Protein AF-A0A975RF37-F1 (afdb_monomer_lite)

Structure (mmCIF, N/CA/C/O backbone):
data_AF-A0A975RF37-F1
#
_entry.id   AF-A0A975RF37-F1
#
loop_
_atom_site.group_PDB
_atom_site.id
_atom_site.type_symbol
_atom_site.label_atom_id
_atom_site.label_alt_id
_atom_site.label_comp_id
_atom_site.label_asym_id
_atom_site.label_entity_id
_atom_site.label_seq_id
_atom_site.pdbx_PDB_ins_code
_atom_site.Cartn_x
_atom_site.Cartn_y
_atom_site.Cartn_z
_atom_site.occupancy
_atom_site.B_iso_or_equiv
_atom_site.auth_seq_id
_atom_site.auth_comp_id
_atom_site.auth_asym_id
_atom_site.auth_atom_id
_atom_site.pdbx_PDB_model_num
ATOM 1 N N . MET A 1 1 ? 7.442 -17.021 3.269 1.00 46.22 1 MET A N 1
ATOM 2 C CA . MET A 1 1 ? 6.457 -17.473 4.281 1.00 46.22 1 MET A CA 1
ATOM 3 C C . MET A 1 1 ? 5.102 -16.985 3.788 1.00 46.22 1 MET A C 1
ATOM 5 O O . MET A 1 1 ? 5.050 -15.834 3.391 1.00 46.22 1 MET A O 1
ATOM 9 N N . LYS A 1 2 ? 4.067 -17.829 3.686 1.00 43.44 2 LYS A N 1
ATOM 10 C CA . LYS A 1 2 ? 2.746 -17.406 3.181 1.00 43.44 2 LYS A CA 1
ATOM 11 C C . LYS A 1 2 ? 1.856 -17.075 4.382 1.00 43.44 2 LYS A C 1
ATOM 13 O O . LYS A 1 2 ? 1.500 -18.002 5.103 1.00 43.44 2 LYS A O 1
ATOM 18 N N . GLN A 1 3 ? 1.555 -15.799 4.618 1.00 51.75 3 GLN A N 1
ATOM 19 C CA . GLN A 1 3 ? 0.524 -15.408 5.589 1.00 51.75 3 GLN A CA 1
ATOM 20 C C . GLN A 1 3 ? -0.865 -15.711 5.018 1.00 51.75 3 GLN A C 1
ATOM 22 O O . GLN A 1 3 ? -1.061 -15.685 3.797 1.00 51.75 3 GLN A O 1
ATOM 27 N N . ARG A 1 4 ? -1.823 -16.047 5.883 1.00 51.00 4 ARG A N 1
ATOM 28 C CA . ARG A 1 4 ? -3.209 -16.295 5.463 1.00 51.00 4 ARG A CA 1
ATOM 29 C C . ARG A 1 4 ? -3.990 -14.980 5.426 1.00 51.00 4 ARG A C 1
ATOM 31 O O . ARG A 1 4 ? -3.774 -14.096 6.244 1.00 51.00 4 ARG A O 1
ATOM 38 N N . LEU A 1 5 ? -4.930 -14.855 4.489 1.00 48.47 5 LEU A N 1
ATOM 39 C CA . LEU A 1 5 ? -5.770 -13.657 4.322 1.00 48.47 5 LEU A CA 1
ATOM 40 C C . LEU A 1 5 ? -6.538 -13.261 5.601 1.00 48.47 5 LEU A C 1
ATOM 42 O O . LEU A 1 5 ? -6.774 -12.079 5.825 1.00 48.47 5 LEU A O 1
ATOM 46 N N . ASP A 1 6 ? -6.892 -14.221 6.460 1.00 46.25 6 ASP A N 1
ATOM 47 C CA . ASP A 1 6 ? -7.569 -13.980 7.743 1.00 46.25 6 ASP A CA 1
ATOM 48 C C . ASP A 1 6 ? -6.637 -13.482 8.864 1.00 46.25 6 ASP A C 1
ATOM 50 O O . ASP A 1 6 ? -7.112 -13.139 9.950 1.00 46.25 6 ASP A O 1
ATOM 54 N N . GLU A 1 7 ? -5.328 -13.4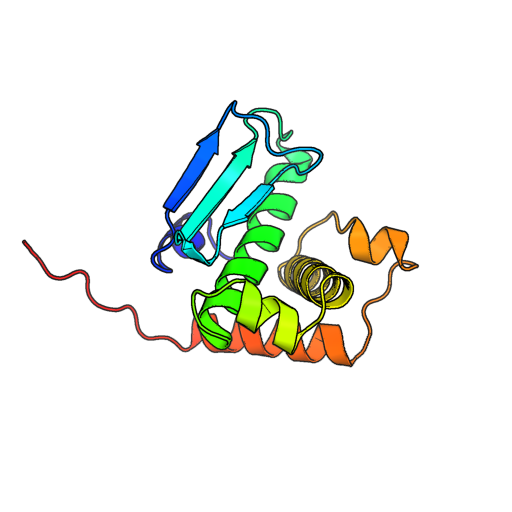30 8.613 1.00 53.34 7 GLU A N 1
ATOM 55 C CA . GLU A 1 7 ? -4.322 -12.816 9.488 1.00 53.34 7 GLU A CA 1
ATOM 56 C C . GLU A 1 7 ? -4.130 -11.328 9.142 1.00 53.34 7 GLU A C 1
ATOM 58 O O . GLU A 1 7 ? -3.873 -10.528 10.035 1.00 53.34 7 GLU A O 1
ATOM 63 N N . LEU A 1 8 ? -4.379 -10.929 7.888 1.00 55.00 8 LEU A N 1
ATOM 64 C CA . LEU A 1 8 ? -4.226 -9.545 7.409 1.00 55.00 8 LEU A CA 1
ATOM 65 C C . LEU A 1 8 ? -5.346 -8.606 7.902 1.00 55.00 8 LEU A C 1
ATOM 67 O O . LEU A 1 8 ? -5.141 -7.403 8.033 1.00 55.00 8 LEU A O 1
ATOM 71 N N . GLY A 1 9 ? -6.525 -9.155 8.220 1.00 48.94 9 GLY A N 1
ATOM 72 C CA . GLY A 1 9 ? -7.670 -8.410 8.764 1.00 48.94 9 GLY A CA 1
ATOM 73 C C . GLY A 1 9 ? -7.677 -8.240 10.290 1.00 48.94 9 GLY A C 1
ATOM 74 O O . GLY A 1 9 ? -8.623 -7.673 10.830 1.00 48.94 9 GLY A O 1
ATOM 75 N N . ARG A 1 10 ? -6.669 -8.751 11.014 1.00 52.81 10 ARG A N 1
ATOM 76 C CA . ARG A 1 10 ? -6.621 -8.705 12.492 1.00 52.81 10 ARG A CA 1
ATOM 77 C C . ARG A 1 10 ? -5.835 -7.526 13.066 1.00 52.81 10 ARG A C 1
ATOM 79 O O . ARG A 1 10 ? -5.808 -7.372 14.282 1.00 52.81 10 ARG A O 1
ATOM 86 N N . ASP A 1 11 ? -5.289 -6.668 12.211 1.00 67.25 11 ASP A N 1
ATOM 87 C CA . ASP A 1 11 ? -4.491 -5.493 12.598 1.00 67.25 11 ASP A CA 1
ATOM 88 C C . ASP A 1 11 ? -5.338 -4.236 12.900 1.00 67.25 11 ASP A C 1
ATOM 90 O O . ASP A 1 11 ? -4.850 -3.114 13.040 1.00 67.25 11 ASP A O 1
ATOM 94 N N . GLY A 1 12 ? -6.658 -4.399 13.037 1.00 76.62 12 GLY A N 1
ATOM 95 C CA . GLY A 1 12 ? -7.570 -3.294 13.343 1.00 76.62 12 GLY A CA 1
ATOM 96 C C . GLY A 1 12 ? -7.723 -2.295 12.193 1.00 76.62 12 GLY A C 1
ATOM 97 O O . GLY A 1 12 ? -8.001 -1.127 12.453 1.00 76.62 12 GLY A O 1
ATOM 98 N N . TYR A 1 13 ? -7.495 -2.741 10.956 1.00 86.44 13 TYR A N 1
ATOM 99 C CA . TYR A 1 13 ? -7.901 -2.050 9.735 1.00 86.44 13 TYR A CA 1
ATOM 100 C C . TYR A 1 13 ? -9.076 -2.797 9.103 1.00 86.44 13 TYR A C 1
ATOM 102 O O . TYR A 1 13 ? -9.074 -4.030 9.055 1.00 86.44 13 TYR A O 1
ATOM 110 N N . ASP A 1 14 ? -10.048 -2.060 8.574 1.00 88.38 14 ASP A N 1
ATOM 111 C CA . ASP A 1 14 ? -11.159 -2.636 7.820 1.00 88.38 14 ASP A CA 1
ATOM 112 C C . ASP A 1 14 ? -10.750 -2.859 6.361 1.00 88.38 14 ASP A C 1
ATOM 114 O O . ASP A 1 14 ? -10.414 -1.919 5.641 1.00 88.38 14 ASP A O 1
ATOM 118 N N . TRP A 1 15 ? -10.813 -4.108 5.899 1.00 90.25 15 TRP A N 1
ATOM 119 C CA . TRP A 1 15 ? -10.510 -4.476 4.515 1.00 90.25 15 TRP A CA 1
ATOM 120 C C . TRP A 1 15 ? -11.792 -4.578 3.695 1.00 90.25 15 TRP A C 1
ATOM 122 O O . TRP A 1 15 ? -12.641 -5.435 3.941 1.00 90.25 15 TRP A O 1
ATOM 132 N N . ILE A 1 16 ? -11.932 -3.706 2.699 1.00 91.94 16 ILE A N 1
ATOM 133 C CA . ILE A 1 16 ? -13.158 -3.561 1.915 1.00 91.94 16 ILE A CA 1
ATOM 134 C C . ILE A 1 16 ? -12.863 -3.772 0.430 1.00 91.94 16 ILE A C 1
ATOM 136 O O . ILE A 1 16 ? -12.033 -3.087 -0.170 1.00 91.94 16 ILE A O 1
ATOM 140 N N . ILE A 1 17 ? -13.625 -4.669 -0.196 1.00 91.50 17 ILE A N 1
ATOM 141 C CA . ILE A 1 17 ? -13.712 -4.758 -1.655 1.00 91.50 17 ILE A CA 1
ATOM 142 C C . ILE A 1 17 ? -14.723 -3.714 -2.142 1.00 91.50 17 ILE A C 1
ATOM 144 O O . ILE A 1 17 ? -15.868 -3.702 -1.695 1.00 91.50 17 ILE A O 1
ATOM 148 N N . THR A 1 18 ? -14.318 -2.824 -3.049 1.00 92.81 18 THR A N 1
ATOM 149 C CA . THR A 1 18 ? -15.144 -1.681 -3.470 1.00 92.81 18 THR A CA 1
ATOM 150 C C . THR A 1 18 ? -15.195 -1.490 -4.986 1.00 92.81 18 THR A C 1
ATOM 152 O O . THR A 1 18 ? -14.248 -1.789 -5.714 1.00 92.81 18 THR A O 1
ATOM 155 N N . SER A 1 19 ? -16.321 -0.981 -5.487 1.00 92.06 19 SER A N 1
ATOM 156 C CA . SER A 1 19 ? -16.466 -0.474 -6.858 1.00 92.06 19 SER A CA 1
ATOM 157 C C . SER A 1 19 ? -16.142 1.019 -6.978 1.00 92.06 19 SER A C 1
ATOM 159 O O . SER A 1 19 ? -16.157 1.555 -8.084 1.00 92.06 19 SER A O 1
ATOM 161 N N . ASN A 1 20 ? -15.877 1.705 -5.861 1.00 90.25 20 ASN A N 1
ATOM 162 C CA . ASN A 1 20 ? -15.572 3.132 -5.864 1.00 90.25 20 ASN A CA 1
ATOM 163 C C . ASN A 1 20 ? -14.227 3.405 -6.547 1.00 90.25 20 ASN A C 1
ATOM 165 O O . ASN A 1 20 ? -13.289 2.608 -6.463 1.00 90.25 20 ASN A O 1
ATOM 169 N N . ALA A 1 21 ? -14.125 4.561 -7.203 1.00 84.00 21 ALA A N 1
ATOM 170 C CA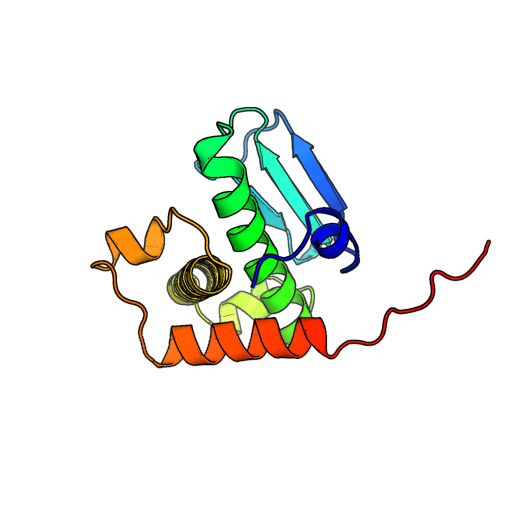 . ALA A 1 21 ? -12.887 4.987 -7.836 1.00 84.00 21 ALA A CA 1
ATOM 171 C C . ALA A 1 21 ? -11.795 5.243 -6.782 1.00 84.00 21 ALA A C 1
ATOM 173 O O . ALA A 1 21 ? -12.010 5.982 -5.824 1.00 84.00 21 ALA A O 1
ATOM 174 N N . LEU A 1 22 ? -10.610 4.664 -6.997 1.00 88.06 22 LEU A N 1
ATOM 175 C CA . LEU A 1 22 ? -9.398 4.889 -6.195 1.00 88.06 22 LEU A CA 1
ATOM 176 C C . LEU A 1 22 ? -8.310 5.606 -7.027 1.00 88.06 22 LEU A C 1
ATOM 178 O O . LEU A 1 22 ? -7.132 5.292 -6.904 1.00 88.06 22 LEU A O 1
ATOM 182 N N . GLY A 1 23 ? -8.696 6.482 -7.965 1.00 86.69 23 GLY A N 1
ATOM 183 C CA . GLY A 1 23 ? -7.762 7.119 -8.911 1.00 86.69 23 GLY A CA 1
ATOM 184 C C . GLY A 1 23 ? -7.207 6.137 -9.948 1.00 86.69 23 GLY A C 1
ATOM 185 O O . GLY A 1 23 ? -7.982 5.527 -10.687 1.00 86.69 23 GLY A O 1
ATOM 186 N N . GLU A 1 24 ? -5.894 5.929 -9.970 1.00 85.31 24 GLU A N 1
ATOM 187 C CA . GLU A 1 24 ? -5.223 4.893 -10.779 1.00 85.31 24 GLU A CA 1
ATOM 188 C C . GLU A 1 24 ? -4.913 3.622 -9.963 1.00 85.31 24 GLU A C 1
ATOM 190 O O . GLU A 1 24 ? -4.636 2.561 -10.522 1.00 85.31 24 GLU A O 1
ATOM 195 N N . ASN A 1 25 ? -5.066 3.685 -8.636 1.00 88.56 25 ASN A N 1
ATOM 196 C CA . ASN A 1 25 ? -4.596 2.637 -7.736 1.00 88.56 25 ASN A CA 1
ATOM 197 C C . ASN A 1 25 ? -5.538 1.429 -7.709 1.00 88.56 25 ASN A C 1
ATOM 199 O O . ASN A 1 25 ? -6.766 1.575 -7.720 1.00 88.56 25 ASN A O 1
ATOM 203 N N . ARG A 1 26 ? -4.966 0.224 -7.630 1.00 92.31 26 ARG A N 1
ATOM 204 C CA . ARG A 1 26 ? -5.699 -1.053 -7.520 1.00 92.31 26 ARG A CA 1
ATOM 205 C C . ARG A 1 26 ? -6.121 -1.371 -6.082 1.00 92.31 26 ARG A C 1
ATOM 207 O O . ARG A 1 26 ? -7.201 -1.932 -5.885 1.00 92.31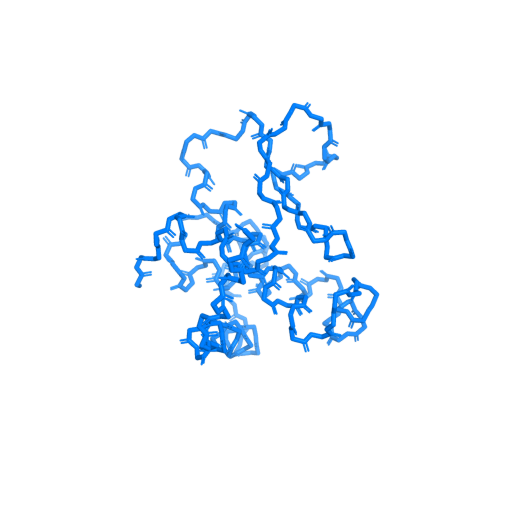 26 ARG A O 1
ATOM 214 N N . GLY A 1 27 ? -5.294 -0.981 -5.119 1.00 93.75 27 GLY A N 1
ATOM 215 C CA . GLY A 1 27 ? -5.576 -0.950 -3.689 1.00 93.75 27 GLY A CA 1
ATOM 216 C C . GLY A 1 27 ? -5.280 0.439 -3.123 1.00 93.75 27 GLY A C 1
ATOM 217 O O . GLY A 1 27 ? -4.751 1.297 -3.829 1.00 93.75 27 GLY A O 1
ATOM 218 N N . ARG A 1 28 ? -5.711 0.699 -1.890 1.00 94.19 28 ARG A N 1
ATOM 219 C CA . ARG A 1 28 ? -5.292 1.871 -1.121 1.00 94.19 28 ARG A CA 1
ATOM 220 C C . ARG A 1 28 ? -5.481 1.629 0.369 1.00 94.19 28 ARG A C 1
ATOM 222 O O . ARG A 1 28 ? -6.622 1.464 0.814 1.00 94.19 28 ARG A O 1
ATOM 229 N N . ALA A 1 29 ? -4.398 1.715 1.125 1.00 92.31 29 ALA A N 1
ATOM 230 C CA . ALA A 1 29 ? -4.409 1.887 2.566 1.00 92.31 29 ALA A CA 1
ATOM 231 C C . ALA A 1 29 ? -4.667 3.360 2.924 1.00 92.31 29 ALA A C 1
ATOM 233 O O . ALA A 1 29 ? -3.950 4.277 2.530 1.00 92.31 29 ALA A O 1
ATOM 234 N N . ASP A 1 30 ? -5.747 3.590 3.655 1.00 90.38 30 ASP A N 1
ATOM 235 C CA . ASP A 1 30 ? -6.118 4.861 4.260 1.00 90.38 30 ASP A CA 1
ATOM 236 C C . ASP A 1 30 ? -5.734 4.782 5.738 1.00 90.38 30 ASP A C 1
ATOM 238 O O . ASP A 1 30 ? -6.495 4.257 6.554 1.00 90.38 30 ASP A O 1
ATOM 242 N N . ILE A 1 31 ? -4.499 5.206 6.032 1.00 87.94 31 ILE A N 1
ATOM 243 C CA . ILE A 1 31 ? -3.865 5.069 7.352 1.00 87.94 31 ILE A CA 1
ATOM 244 C C . ILE A 1 31 ? -4.690 5.793 8.425 1.00 87.94 31 ILE A C 1
ATOM 246 O O . ILE A 1 31 ? -5.033 5.193 9.441 1.00 87.94 31 ILE A O 1
ATOM 250 N N . ASP A 1 32 ? -5.106 7.031 8.151 1.00 87.12 32 ASP A N 1
ATOM 251 C CA . ASP A 1 32 ? -5.848 7.877 9.098 1.00 87.12 32 ASP A CA 1
ATOM 252 C C . ASP A 1 32 ? -7.198 7.267 9.496 1.00 87.12 32 ASP A C 1
ATOM 254 O O . ASP A 1 32 ? -7.612 7.317 10.654 1.00 87.12 32 ASP A O 1
ATOM 258 N N . ASN A 1 33 ? -7.904 6.681 8.524 1.00 88.44 33 ASN A N 1
ATOM 259 C CA . ASN A 1 33 ? -9.227 6.100 8.748 1.00 88.44 33 ASN A CA 1
ATOM 260 C C . ASN A 1 33 ? -9.182 4.602 9.063 1.00 88.44 33 ASN A C 1
ATOM 262 O O . ASN A 1 33 ? -10.236 4.005 9.272 1.00 88.44 33 ASN A O 1
ATOM 266 N N . ARG A 1 34 ? -7.990 3.995 9.078 1.00 88.75 34 ARG A N 1
ATOM 267 C CA . ARG A 1 34 ? -7.768 2.559 9.283 1.00 88.75 34 ARG A CA 1
ATOM 268 C C . ARG A 1 34 ? -8.594 1.681 8.339 1.00 88.75 34 ARG A C 1
ATOM 270 O O . ARG A 1 34 ? -9.209 0.698 8.748 1.00 88.75 34 ARG A O 1
ATOM 277 N N . ILE A 1 35 ? -8.625 2.037 7.056 1.00 90.56 35 ILE A N 1
ATOM 278 C CA . ILE A 1 35 ? -9.363 1.292 6.028 1.00 90.56 35 ILE A CA 1
ATOM 279 C C . ILE A 1 35 ? -8.423 0.928 4.884 1.00 90.56 35 ILE A C 1
ATOM 281 O O . ILE A 1 35 ? -7.775 1.795 4.308 1.00 90.56 35 ILE A O 1
ATOM 285 N N . VAL A 1 36 ? -8.426 -0.333 4.464 1.00 92.38 36 VAL A N 1
ATOM 286 C CA . VAL A 1 36 ? -7.832 -0.757 3.194 1.00 92.38 36 VAL A CA 1
ATOM 287 C C . VAL A 1 36 ? -8.937 -1.005 2.178 1.00 92.38 36 VAL A C 1
ATOM 289 O O . VAL A 1 36 ? -9.873 -1.768 2.419 1.00 92.38 36 VAL A O 1
ATOM 292 N N . ARG A 1 37 ? -8.842 -0.366 1.012 1.00 94.62 37 ARG A N 1
ATOM 293 C CA . ARG A 1 37 ? -9.806 -0.525 -0.084 1.00 94.62 37 ARG A CA 1
ATOM 294 C C . ARG A 1 37 ? -9.138 -1.221 -1.255 1.00 94.62 37 ARG A C 1
ATOM 296 O O . ARG A 1 37 ? -8.101 -0.766 -1.715 1.00 94.62 37 ARG A O 1
ATOM 303 N N . ILE A 1 38 ? -9.755 -2.272 -1.782 1.00 93.44 38 ILE A N 1
ATOM 304 C CA . ILE A 1 38 ? -9.287 -2.976 -2.983 1.00 93.44 38 ILE A CA 1
ATOM 305 C C . ILE A 1 38 ? -10.383 -2.913 -4.038 1.00 93.44 38 ILE A C 1
ATOM 307 O O . ILE A 1 38 ? -11.557 -3.150 -3.742 1.00 93.44 38 ILE A O 1
ATOM 311 N N . ARG A 1 39 ? -10.027 -2.595 -5.286 1.00 94.06 39 ARG A N 1
ATOM 312 C CA . ARG A 1 39 ? -11.025 -2.554 -6.358 1.00 94.06 39 ARG A CA 1
ATOM 313 C C . ARG A 1 39 ? -11.570 -3.940 -6.672 1.00 94.06 39 ARG A C 1
ATOM 315 O O . ARG A 1 39 ? -10.826 -4.897 -6.855 1.00 94.06 39 ARG A O 1
ATOM 322 N N . THR A 1 40 ? -12.876 -3.997 -6.894 1.00 92.75 40 THR A N 1
ATOM 323 C CA . THR A 1 40 ? -13.585 -5.164 -7.451 1.00 92.75 40 THR A CA 1
ATOM 324 C C . THR A 1 40 ? -13.027 -5.637 -8.798 1.00 92.75 40 THR A C 1
ATOM 326 O O . THR A 1 40 ? -13.198 -6.797 -9.152 1.00 92.75 40 THR A O 1
ATOM 329 N N . THR A 1 41 ? -12.347 -4.763 -9.547 1.00 93.44 41 THR A N 1
ATOM 330 C CA . THR A 1 41 ? -11.771 -5.065 -10.867 1.00 93.44 41 THR A CA 1
ATOM 331 C C . THR A 1 41 ? -10.355 -5.641 -10.813 1.00 93.44 41 THR A C 1
ATOM 333 O O . THR A 1 41 ? -9.759 -5.870 -11.865 1.00 93.44 41 THR A O 1
ATOM 336 N N . VAL A 1 42 ? -9.768 -5.832 -9.626 1.00 90.56 42 VAL A N 1
ATOM 337 C CA . VAL A 1 42 ? -8.458 -6.486 -9.504 1.00 90.56 42 VAL A CA 1
ATOM 338 C C . VAL A 1 42 ? -8.603 -7.950 -9.912 1.00 90.56 42 VAL A C 1
ATOM 340 O O . VAL A 1 42 ? -9.311 -8.718 -9.265 1.00 90.56 42 VAL A O 1
ATOM 343 N N . GLY A 1 43 ? -7.933 -8.337 -10.999 1.00 88.69 43 GLY A N 1
ATOM 344 C CA . GLY A 1 43 ? -7.899 -9.729 -11.445 1.00 88.69 43 GLY A CA 1
ATOM 345 C C . GLY A 1 43 ? -7.255 -10.639 -10.398 1.00 88.69 43 GLY A C 1
ATOM 346 O O . GLY A 1 43 ? -6.360 -10.212 -9.666 1.00 88.69 43 GLY A O 1
ATOM 347 N N . CYS A 1 44 ? -7.684 -11.902 -10.343 1.00 86.44 44 CYS A N 1
ATOM 348 C CA . CYS A 1 44 ? -7.216 -12.867 -9.342 1.00 86.44 44 CYS A CA 1
ATOM 349 C C . CYS A 1 44 ? -5.683 -12.982 -9.283 1.00 86.44 44 CYS A C 1
ATOM 351 O O . CYS A 1 44 ? -5.132 -13.071 -8.190 1.00 86.44 44 CYS A O 1
ATOM 353 N N . ASP A 1 45 ? -5.003 -12.876 -10.429 1.00 85.75 45 ASP A N 1
ATOM 354 C CA . ASP A 1 45 ? -3.538 -12.962 -10.537 1.00 85.75 45 ASP A CA 1
ATOM 355 C C . ASP A 1 45 ? -2.792 -11.805 -9.850 1.00 85.75 45 ASP A C 1
ATOM 357 O O . ASP A 1 45 ? -1.614 -11.933 -9.526 1.00 85.75 45 ASP A O 1
ATOM 361 N N . TYR A 1 46 ? -3.466 -10.674 -9.619 1.00 89.00 46 TYR A N 1
ATOM 362 C CA . TYR A 1 46 ? -2.909 -9.501 -8.937 1.00 89.00 46 TYR A CA 1
ATOM 363 C C . TYR A 1 46 ? -3.384 -9.372 -7.492 1.00 89.00 46 TYR A C 1
ATOM 365 O O . TYR A 1 46 ? -2.814 -8.587 -6.736 1.00 89.00 46 TYR A O 1
ATOM 373 N N . MET A 1 47 ? -4.425 -10.110 -7.101 1.00 89.25 47 MET A N 1
ATOM 374 C CA . MET A 1 47 ? -5.086 -9.916 -5.813 1.00 89.25 47 MET A CA 1
ATOM 375 C C . MET A 1 47 ? -4.116 -10.101 -4.648 1.00 89.25 47 MET A C 1
ATOM 377 O O . MET A 1 47 ? -4.048 -9.241 -3.776 1.00 89.25 47 MET A O 1
ATOM 381 N N . SER A 1 48 ? -3.319 -11.174 -4.653 1.00 87.75 48 SER A N 1
ATOM 382 C CA . SER A 1 48 ? -2.347 -11.405 -3.581 1.00 87.75 48 SER A CA 1
ATOM 383 C C . SER A 1 48 ? -1.310 -10.289 -3.494 1.00 87.75 48 SER A C 1
ATOM 385 O O . SER A 1 48 ? -0.997 -9.867 -2.392 1.00 87.75 48 SER A O 1
ATOM 387 N N . SER A 1 49 ? -0.822 -9.792 -4.636 1.00 91.44 49 SER A N 1
ATOM 388 C CA . SER A 1 49 ? 0.174 -8.717 -4.700 1.00 91.44 49 SER A CA 1
ATOM 389 C C . SER A 1 49 ? -0.349 -7.404 -4.141 1.00 91.44 49 SER A C 1
ATOM 391 O O . SER A 1 49 ? 0.335 -6.763 -3.352 1.00 91.44 49 SER A O 1
ATOM 393 N N . VAL A 1 50 ? -1.571 -7.024 -4.530 1.00 92.44 50 VAL A N 1
ATOM 394 C CA . VAL A 1 50 ? -2.228 -5.814 -4.019 1.00 92.44 50 VAL A CA 1
ATOM 395 C C . VAL A 1 50 ? -2.447 -5.951 -2.518 1.00 92.44 50 VAL A C 1
ATOM 397 O O . VAL A 1 50 ? -2.085 -5.064 -1.761 1.00 92.44 50 VAL A O 1
ATOM 400 N N . VAL A 1 51 ? -2.977 -7.089 -2.071 1.00 91.62 51 VAL A N 1
ATOM 401 C CA . VAL A 1 51 ? -3.222 -7.338 -0.649 1.00 91.62 51 VAL A CA 1
ATOM 402 C C . VAL A 1 51 ? -1.935 -7.237 0.176 1.00 91.62 51 VAL A C 1
ATOM 404 O O . VAL A 1 51 ? -1.933 -6.571 1.207 1.00 91.62 51 VAL A O 1
ATOM 407 N N . THR A 1 52 ? -0.838 -7.862 -0.257 1.00 91.31 52 THR A N 1
ATOM 408 C CA . THR A 1 52 ? 0.423 -7.803 0.494 1.00 91.31 52 THR A CA 1
ATOM 409 C C . THR A 1 52 ? 1.066 -6.422 0.447 1.00 91.31 52 THR A C 1
ATOM 411 O O . THR A 1 52 ? 1.648 -6.023 1.448 1.00 91.31 52 THR A O 1
ATOM 414 N N . HIS A 1 53 ? 0.927 -5.676 -0.656 1.00 94.94 53 HIS A N 1
ATOM 415 C CA . HIS A 1 53 ? 1.384 -4.282 -0.762 1.00 94.94 53 HIS A CA 1
ATOM 416 C C . HIS A 1 53 ? 0.671 -3.380 0.245 1.00 94.94 53 HIS A C 1
ATOM 418 O O . HIS A 1 53 ? 1.309 -2.776 1.104 1.00 94.94 53 HIS A O 1
ATOM 424 N N . GLU A 1 54 ? -0.665 -3.372 0.215 1.00 94.06 54 GLU A N 1
ATOM 425 C CA . GLU A 1 54 ? -1.449 -2.537 1.130 1.00 94.06 54 GLU A CA 1
ATOM 426 C C . GLU A 1 54 ? -1.243 -2.939 2.592 1.00 94.06 54 GLU A C 1
ATOM 428 O O . GLU A 1 54 ? -1.251 -2.089 3.480 1.00 94.06 54 GLU A O 1
ATOM 433 N N . TRP A 1 55 ? -1.015 -4.226 2.866 1.00 92.62 55 TRP A N 1
ATOM 434 C CA . TRP A 1 55 ? -0.719 -4.673 4.223 1.00 92.62 55 TRP A CA 1
ATOM 435 C C . TRP A 1 55 ? 0.603 -4.095 4.745 1.00 92.62 55 TRP A C 1
ATOM 437 O O . TRP A 1 55 ? 0.690 -3.759 5.925 1.00 92.62 55 TRP A O 1
ATOM 447 N N . VAL A 1 56 ? 1.621 -3.908 3.897 1.00 92.62 56 VAL A N 1
ATOM 448 C CA . VAL A 1 56 ? 2.863 -3.249 4.333 1.00 92.62 56 VAL A CA 1
ATOM 449 C C . VAL A 1 56 ? 2.611 -1.776 4.666 1.00 92.62 56 VAL A C 1
ATOM 451 O O . VAL A 1 56 ? 3.145 -1.299 5.668 1.00 92.62 56 VAL A O 1
ATOM 454 N N . HIS A 1 57 ? 1.742 -1.076 3.927 1.00 93.44 57 HIS A N 1
ATOM 455 C CA . HIS A 1 57 ? 1.313 0.278 4.306 1.00 93.44 57 HIS A CA 1
ATOM 456 C C . HIS A 1 57 ? 0.601 0.323 5.659 1.00 93.44 57 HIS A C 1
ATOM 458 O O . HIS A 1 57 ? 0.829 1.244 6.442 1.00 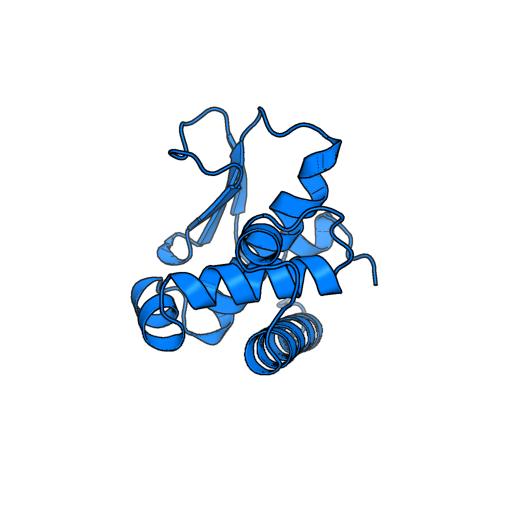93.44 57 HIS A O 1
ATOM 464 N N . VAL A 1 58 ? -0.204 -0.693 5.984 1.00 91.50 58 VAL A N 1
ATOM 465 C CA . VAL A 1 58 ? -0.796 -0.826 7.326 1.00 91.50 58 VAL A CA 1
ATOM 466 C C . VAL A 1 58 ? 0.296 -0.913 8.398 1.00 91.50 58 VAL A C 1
ATOM 468 O O . VAL A 1 58 ? 0.236 -0.192 9.394 1.00 91.50 58 VAL A O 1
ATOM 471 N N . GLN A 1 59 ? 1.341 -1.717 8.177 1.00 90.38 59 GLN A N 1
ATOM 472 C CA . GLN A 1 59 ? 2.455 -1.813 9.130 1.00 90.38 59 GLN A CA 1
ATOM 473 C C . GLN A 1 59 ? 3.240 -0.500 9.249 1.00 90.38 59 GLN A C 1
ATOM 475 O O . GLN A 1 59 ? 3.666 -0.132 10.346 1.00 90.38 59 GLN A O 1
ATOM 480 N N . GLN A 1 60 ? 3.416 0.233 8.145 1.00 90.19 60 GLN A N 1
ATOM 481 C CA . GLN A 1 60 ? 4.000 1.577 8.177 1.00 90.19 60 GLN A CA 1
ATOM 482 C C . GLN A 1 60 ? 3.160 2.517 9.059 1.00 90.19 60 GLN A C 1
ATOM 484 O O . GLN A 1 60 ? 3.725 3.186 9.926 1.00 90.19 60 GLN A O 1
ATOM 489 N N . GLY A 1 61 ? 1.830 2.494 8.919 1.00 88.56 61 GLY A N 1
ATOM 490 C CA . GLY A 1 61 ? 0.908 3.241 9.780 1.00 88.56 61 GLY A CA 1
ATOM 491 C C . GLY A 1 61 ? 1.043 2.869 11.260 1.00 88.56 61 GLY A C 1
ATOM 492 O O . GLY A 1 61 ? 1.223 3.734 12.113 1.00 88.56 61 GLY A O 1
ATOM 493 N N . HIS A 1 62 ? 1.085 1.576 11.592 1.00 87.12 62 HIS A N 1
ATOM 494 C CA . HIS A 1 62 ? 1.298 1.146 12.980 1.00 87.12 62 HIS A CA 1
ATOM 495 C C . HIS A 1 62 ? 2.612 1.647 13.582 1.00 87.12 62 HIS A C 1
ATOM 497 O O . HIS A 1 62 ? 2.660 1.987 14.766 1.00 87.12 62 HIS A O 1
ATOM 503 N N . ARG A 1 63 ? 3.678 1.710 12.781 1.00 85.88 63 ARG A N 1
ATOM 504 C CA . ARG A 1 63 ? 5.001 2.127 13.247 1.00 85.88 63 ARG A CA 1
ATOM 505 C C . ARG A 1 63 ? 5.109 3.633 13.491 1.00 85.88 63 ARG A C 1
ATOM 507 O O . ARG A 1 63 ? 5.726 4.035 14.477 1.00 85.88 63 ARG A O 1
ATOM 514 N N . TYR A 1 64 ? 4.562 4.459 12.601 1.00 80.12 64 TYR A N 1
ATOM 515 C CA . TYR A 1 64 ? 4.756 5.920 12.631 1.00 80.12 64 TYR A CA 1
ATOM 516 C C . TYR A 1 64 ? 3.554 6.696 13.195 1.00 80.12 64 TYR A C 1
ATOM 518 O O . TYR A 1 64 ? 3.605 7.923 13.339 1.00 80.12 64 TYR A O 1
ATOM 526 N N . GLY A 1 65 ? 2.526 5.965 13.629 1.00 69.94 65 GLY A N 1
ATOM 527 C CA . GLY A 1 65 ? 1.243 6.486 14.077 1.00 69.94 65 GLY A CA 1
ATOM 528 C C . GLY A 1 65 ? 0.232 6.422 12.938 1.00 69.94 65 GLY A C 1
ATOM 529 O O . GLY A 1 65 ? 0.614 6.555 11.779 1.00 69.94 65 GLY A O 1
ATOM 530 N N . ASP A 1 66 ? -1.046 6.224 13.277 1.00 70.25 66 ASP A N 1
ATOM 531 C CA . ASP A 1 66 ? -2.176 6.203 12.332 1.00 70.25 66 ASP A CA 1
ATOM 532 C C . ASP A 1 66 ? -2.443 7.619 11.748 1.00 70.25 66 ASP A C 1
ATOM 534 O O . ASP A 1 66 ? -3.534 8.167 11.861 1.00 70.25 66 ASP A O 1
ATOM 538 N N . ASP A 1 67 ? -1.395 8.242 11.208 1.00 76.44 67 ASP A N 1
ATOM 539 C CA . ASP A 1 67 ? -1.308 9.567 10.606 1.00 76.44 67 ASP A CA 1
ATOM 540 C C . ASP A 1 67 ? -0.415 9.441 9.358 1.00 76.44 67 ASP A C 1
ATOM 542 O O . ASP A 1 67 ? 0.803 9.215 9.424 1.00 76.44 67 ASP A O 1
ATOM 546 N N . LEU A 1 68 ? -1.038 9.559 8.190 1.00 75.06 68 LEU A N 1
ATOM 547 C CA . LEU A 1 68 ? -0.389 9.463 6.892 1.00 75.06 68 LEU A CA 1
ATOM 548 C C . LEU A 1 68 ? 0.653 10.574 6.700 1.00 75.06 68 LEU A C 1
ATOM 550 O O . LEU A 1 68 ? 1.680 10.334 6.070 1.00 75.06 68 LEU A O 1
ATOM 554 N N . GLY A 1 69 ? 0.435 11.759 7.277 1.00 74.44 69 GLY A N 1
ATOM 555 C CA . GLY A 1 69 ? 1.397 12.859 7.265 1.00 74.44 69 GLY A CA 1
ATOM 556 C C . GLY A 1 69 ? 2.699 12.476 7.963 1.00 74.44 69 GLY A C 1
ATOM 557 O O . GLY A 1 69 ? 3.770 12.651 7.393 1.00 74.44 69 GLY A O 1
ATOM 558 N N . ARG A 1 70 ? 2.623 11.836 9.136 1.00 75.62 70 ARG A N 1
ATOM 559 C CA . ARG A 1 70 ? 3.821 11.331 9.841 1.00 75.62 70 ARG A CA 1
ATOM 560 C C . ARG A 1 70 ? 4.527 10.217 9.089 1.00 75.62 70 ARG A C 1
ATOM 562 O O . ARG A 1 70 ? 5.754 10.143 9.103 1.00 75.62 70 ARG A O 1
ATOM 569 N N . THR A 1 71 ? 3.757 9.348 8.443 1.00 76.75 71 THR A N 1
ATOM 570 C CA . THR A 1 71 ? 4.314 8.262 7.634 1.00 76.75 71 THR A CA 1
ATOM 571 C C . THR A 1 71 ? 5.035 8.826 6.403 1.00 76.75 71 THR A C 1
ATOM 573 O O . THR A 1 71 ? 6.154 8.411 6.100 1.00 76.75 71 THR A O 1
ATOM 576 N N . TYR A 1 72 ? 4.460 9.840 5.748 1.00 81.25 72 TYR A N 1
ATOM 577 C CA . TYR A 1 72 ? 5.126 10.566 4.668 1.00 81.25 72 TYR A CA 1
ATOM 578 C C . TYR A 1 72 ? 6.343 11.357 5.143 1.00 81.25 72 TYR A C 1
ATOM 580 O O . TYR A 1 72 ? 7.351 11.341 4.448 1.00 81.25 72 TYR A O 1
ATOM 588 N N . ASP A 1 73 ? 6.302 11.999 6.308 1.00 80.44 73 ASP A N 1
ATOM 589 C CA . ASP A 1 73 ? 7.462 12.714 6.852 1.00 80.44 73 ASP A CA 1
ATOM 590 C C . ASP A 1 73 ? 8.620 11.757 7.187 1.00 80.44 73 ASP A C 1
ATOM 592 O O . ASP A 1 73 ? 9.789 12.131 7.090 1.00 80.44 73 ASP A O 1
ATOM 596 N N . ALA A 1 74 ? 8.311 10.512 7.566 1.00 76.38 74 ALA A N 1
ATOM 597 C CA . ALA A 1 74 ? 9.311 9.500 7.897 1.00 76.38 74 ALA A CA 1
ATOM 598 C C . ALA A 1 74 ? 10.004 8.891 6.667 1.00 76.38 74 ALA A C 1
ATOM 600 O O . ALA A 1 74 ? 11.194 8.582 6.740 1.00 76.38 74 ALA A O 1
ATOM 601 N N . PHE A 1 75 ? 9.270 8.695 5.567 1.00 75.44 75 PHE A N 1
ATOM 602 C CA . PHE A 1 75 ? 9.773 8.009 4.369 1.00 75.44 75 PHE A CA 1
ATOM 603 C C . PHE A 1 75 ? 9.987 8.927 3.165 1.00 75.44 75 PHE A C 1
ATOM 605 O O . PHE A 1 75 ? 10.948 8.761 2.423 1.00 75.44 75 PHE A O 1
ATOM 612 N N . GLY A 1 76 ? 9.093 9.884 2.945 1.00 85.94 76 GLY A N 1
ATOM 613 C CA . GLY A 1 76 ? 8.830 10.463 1.632 1.00 85.94 76 GLY A CA 1
ATOM 614 C C . GLY A 1 76 ? 7.896 9.578 0.797 1.00 85.94 76 GLY A C 1
ATOM 615 O O . GLY A 1 76 ? 7.755 8.381 1.035 1.00 85.94 76 GLY A O 1
ATOM 616 N N . ALA A 1 77 ? 7.220 10.175 -0.190 1.00 85.00 77 ALA A N 1
ATOM 617 C CA . ALA A 1 77 ? 6.187 9.475 -0.958 1.00 85.00 77 ALA A CA 1
ATOM 618 C C . ALA A 1 77 ? 6.721 8.328 -1.829 1.00 85.00 77 ALA A C 1
ATOM 620 O O . ALA A 1 77 ? 6.050 7.313 -1.965 1.00 85.00 77 ALA A O 1
ATOM 621 N N . HIS A 1 78 ? 7.919 8.481 -2.399 1.00 88.75 78 HIS A N 1
ATOM 622 C CA . HIS A 1 78 ? 8.544 7.425 -3.197 1.00 88.75 78 HIS A CA 1
ATOM 623 C C . HIS A 1 78 ? 8.932 6.228 -2.319 1.00 88.75 78 HIS A C 1
ATOM 625 O O . HIS A 1 78 ? 8.547 5.096 -2.602 1.00 88.75 78 HIS A O 1
ATOM 631 N N . GLU A 1 79 ? 9.600 6.494 -1.200 1.00 90.75 79 GLU A N 1
ATOM 632 C CA . GLU A 1 79 ? 10.187 5.445 -0.364 1.00 90.75 79 GLU A CA 1
ATOM 633 C C . GLU A 1 79 ? 9.122 4.671 0.404 1.00 90.75 79 GLU A C 1
ATOM 635 O O . GLU A 1 79 ? 9.291 3.484 0.674 1.00 90.75 79 GLU A O 1
ATOM 640 N N . LEU A 1 80 ? 7.993 5.320 0.692 1.00 91.56 80 LEU A N 1
ATOM 641 C CA . LEU A 1 80 ? 6.802 4.682 1.237 1.00 91.56 80 LEU A CA 1
ATOM 642 C C . LEU A 1 80 ? 6.306 3.547 0.325 1.00 91.56 80 LEU A C 1
ATOM 644 O O . LEU A 1 80 ? 6.075 2.438 0.812 1.00 91.56 80 LEU A O 1
ATOM 648 N N . GLU A 1 81 ? 6.201 3.802 -0.981 1.00 93.62 81 GLU A N 1
ATOM 649 C CA . GLU A 1 81 ? 5.772 2.816 -1.983 1.00 93.62 81 GLU A CA 1
ATOM 650 C C . GLU A 1 81 ? 6.861 1.773 -2.264 1.00 93.62 81 GLU A C 1
ATOM 652 O O . GLU A 1 81 ? 6.566 0.580 -2.322 1.00 93.62 81 GLU A O 1
ATOM 657 N N . MET A 1 82 ? 8.132 2.188 -2.348 1.00 95.38 82 MET A N 1
ATOM 658 C CA . MET A 1 82 ? 9.260 1.265 -2.538 1.00 95.38 82 MET A CA 1
ATOM 659 C C . MET A 1 82 ? 9.351 0.248 -1.396 1.00 95.38 82 MET A C 1
ATOM 661 O O . MET A 1 82 ? 9.447 -0.954 -1.634 1.00 95.38 82 MET A O 1
ATOM 665 N N . VAL A 1 83 ? 9.252 0.694 -0.140 1.00 94.81 83 VAL A N 1
ATOM 666 C CA . VAL A 1 83 ? 9.241 -0.204 1.025 1.00 94.81 83 VAL A CA 1
ATOM 667 C C . VAL A 1 83 ? 8.038 -1.151 0.990 1.00 94.81 83 VAL A C 1
ATOM 669 O O . VAL A 1 83 ? 8.189 -2.324 1.347 1.00 94.81 83 VAL A O 1
ATOM 672 N N . ALA A 1 84 ? 6.866 -0.677 0.560 1.00 94.25 84 ALA A N 1
ATOM 673 C CA . ALA A 1 84 ? 5.671 -1.507 0.449 1.00 94.25 84 ALA A CA 1
ATOM 674 C C . ALA A 1 84 ? 5.823 -2.613 -0.600 1.00 94.25 84 ALA A C 1
ATOM 676 O O . ALA A 1 84 ? 5.584 -3.786 -0.290 1.00 94.25 84 ALA A O 1
ATOM 677 N N . ASP A 1 85 ? 6.345 -2.282 -1.779 1.00 94.62 85 ASP A N 1
ATOM 678 C CA . ASP A 1 85 ? 6.613 -3.265 -2.826 1.00 94.62 85 ASP A CA 1
ATOM 679 C C . ASP A 1 85 ? 7.709 -4.252 -2.406 1.00 94.62 85 ASP A C 1
ATOM 681 O O . ASP A 1 85 ? 7.542 -5.466 -2.541 1.00 94.62 85 ASP A O 1
ATOM 685 N N . CYS A 1 86 ? 8.799 -3.773 -1.802 1.00 94.69 86 CYS A N 1
ATOM 686 C CA . CYS A 1 86 ? 9.869 -4.627 -1.287 1.00 94.69 86 CYS A CA 1
ATOM 687 C C . CYS A 1 86 ? 9.377 -5.571 -0.179 1.00 94.69 86 CYS A C 1
ATOM 689 O O . CYS A 1 86 ? 9.758 -6.744 -0.133 1.00 94.69 86 CYS A O 1
ATOM 691 N N . GLY A 1 87 ? 8.491 -5.106 0.703 1.00 93.50 87 GLY A N 1
ATOM 692 C CA . GLY A 1 87 ? 7.829 -5.963 1.685 1.00 93.50 87 GLY A CA 1
ATOM 693 C C . GLY A 1 87 ? 6.920 -6.997 1.026 1.00 93.50 87 GLY A C 1
ATOM 694 O O . GLY A 1 87 ? 7.003 -8.185 1.343 1.00 93.50 87 GLY A O 1
ATOM 695 N N . SER A 1 88 ? 6.128 -6.578 0.040 1.00 92.00 88 SER A N 1
ATOM 696 C CA . SER A 1 88 ? 5.277 -7.449 -0.771 1.00 92.00 88 SER A CA 1
ATOM 697 C C . SER A 1 88 ? 6.096 -8.546 -1.477 1.00 92.00 88 SER A C 1
ATOM 699 O O . SER A 1 88 ? 5.724 -9.725 -1.437 1.00 92.00 88 SER A O 1
ATOM 701 N N . MET A 1 89 ? 7.269 -8.211 -2.033 1.00 92.00 89 MET A N 1
ATOM 702 C CA . MET A 1 89 ? 8.240 -9.167 -2.592 1.00 92.00 89 MET A CA 1
ATOM 703 C C . MET A 1 89 ? 8.701 -10.192 -1.555 1.00 92.00 89 MET A C 1
ATOM 705 O O . MET A 1 89 ? 8.664 -11.397 -1.813 1.00 92.00 89 MET A O 1
ATOM 709 N N . LEU A 1 90 ? 9.120 -9.737 -0.369 1.00 91.56 90 LEU A N 1
ATOM 710 C CA . LEU A 1 90 ? 9.590 -10.610 0.714 1.00 91.56 90 LEU A CA 1
ATOM 711 C C . LEU A 1 90 ? 8.493 -11.564 1.218 1.00 91.56 90 LEU A C 1
ATOM 713 O O . LEU A 1 90 ? 8.789 -12.685 1.646 1.00 91.56 90 LEU A O 1
ATOM 717 N N . LEU A 1 91 ? 7.230 -11.146 1.128 1.00 88.56 91 LEU A N 1
ATOM 718 C CA . LEU A 1 91 ? 6.052 -11.962 1.432 1.00 88.56 91 LEU A CA 1
ATOM 719 C C . LEU A 1 91 ? 5.666 -12.923 0.292 1.00 88.56 91 LEU A C 1
ATOM 721 O O . LEU A 1 91 ? 4.813 -13.793 0.478 1.00 88.56 91 LEU A O 1
ATOM 725 N N . GLY A 1 92 ? 6.343 -12.844 -0.855 1.00 87.44 92 GLY A N 1
ATOM 726 C CA . GLY A 1 92 ? 6.172 -13.751 -1.989 1.00 87.44 92 GLY A CA 1
ATOM 727 C C . GLY A 1 92 ? 5.168 -13.276 -3.036 1.00 87.44 92 GLY A C 1
ATOM 728 O O . GLY A 1 92 ? 4.663 -14.107 -3.794 1.00 87.44 92 GLY A O 1
ATOM 729 N N . SER A 1 93 ? 4.867 -11.975 -3.091 1.00 88.25 93 SER A N 1
ATOM 730 C CA . SER A 1 93 ? 4.118 -11.394 -4.207 1.00 88.25 93 SER A CA 1
ATOM 731 C C . SER A 1 93 ? 4.820 -11.701 -5.542 1.00 88.25 93 SER A C 1
ATOM 733 O O . SER A 1 93 ? 6.049 -11.653 -5.598 1.00 88.25 93 SER A O 1
ATOM 735 N N . PRO A 1 94 ? 4.083 -11.996 -6.625 1.00 84.00 94 PRO A N 1
ATOM 736 C CA . PRO A 1 94 ? 4.645 -12.146 -7.970 1.00 84.00 94 PRO A CA 1
ATOM 737 C C . PRO A 1 94 ? 4.740 -10.843 -8.792 1.00 84.00 94 PRO A C 1
ATOM 739 O O . PRO A 1 94 ? 5.199 -10.908 -9.932 1.00 84.00 94 PRO A O 1
ATOM 742 N N . LYS A 1 95 ? 4.245 -9.701 -8.291 1.00 86.38 95 LYS A N 1
ATOM 743 C CA . LYS A 1 95 ? 4.149 -8.418 -9.022 1.00 86.38 95 LYS A CA 1
ATOM 744 C C . LYS A 1 95 ? 4.508 -7.238 -8.113 1.00 86.38 95 LYS A C 1
ATOM 746 O O . LYS A 1 95 ? 3.980 -7.197 -6.998 1.00 86.38 95 LYS A O 1
ATOM 751 N N . HIS A 1 96 ? 5.338 -6.308 -8.604 1.00 85.50 96 HIS A N 1
ATOM 752 C CA . HIS A 1 96 ? 5.951 -5.221 -7.810 1.00 85.50 96 HIS A CA 1
ATOM 753 C C . HIS A 1 96 ? 6.185 -3.970 -8.684 1.00 85.50 96 HIS A C 1
ATOM 755 O O . HIS A 1 96 ? 7.313 -3.701 -9.087 1.00 85.50 96 HIS A O 1
ATOM 761 N N . PRO A 1 97 ? 5.129 -3.234 -9.073 1.00 79.75 97 PRO A N 1
ATOM 762 C CA . PRO A 1 97 ? 5.227 -2.191 -10.096 1.00 79.75 97 PRO A CA 1
ATOM 763 C C . PRO A 1 97 ? 6.243 -1.081 -9.794 1.00 79.75 97 PRO A C 1
ATOM 765 O O . PRO A 1 97 ? 6.960 -0.667 -10.695 1.00 79.75 97 PRO A O 1
ATOM 768 N N . TYR A 1 98 ? 6.338 -0.618 -8.547 1.00 80.06 98 TYR A N 1
ATOM 769 C CA . TYR A 1 98 ? 7.269 0.439 -8.154 1.00 80.06 98 TYR A CA 1
ATOM 770 C C . TYR A 1 98 ? 8.716 -0.042 -8.209 1.00 80.06 98 TYR A C 1
ATOM 772 O O . TYR A 1 98 ? 9.577 0.668 -8.723 1.00 80.06 98 TYR A O 1
ATOM 780 N N . VAL A 1 99 ? 8.986 -1.262 -7.739 1.00 81.00 99 VAL A N 1
ATOM 781 C CA . VAL A 1 99 ? 10.330 -1.850 -7.847 1.00 81.00 99 VAL A CA 1
ATOM 782 C C . VAL A 1 99 ? 10.679 -2.144 -9.304 1.00 81.00 99 VAL A C 1
ATOM 784 O O . VAL A 1 99 ? 11.794 -1.842 -9.723 1.00 81.00 99 VAL A O 1
ATOM 787 N N . ASP A 1 100 ? 9.744 -2.688 -10.085 1.00 83.94 100 ASP A N 1
ATOM 788 C CA . ASP A 1 100 ? 9.918 -2.967 -11.514 1.00 83.94 100 ASP A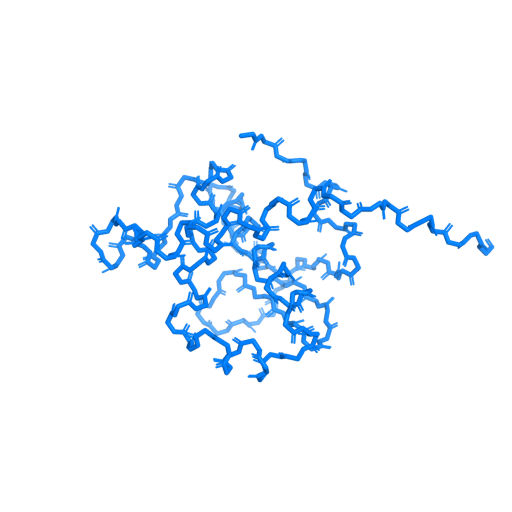 CA 1
ATOM 789 C C . ASP A 1 100 ? 10.259 -1.675 -12.284 1.00 83.94 100 ASP A C 1
ATOM 791 O O . ASP A 1 100 ? 11.239 -1.643 -13.036 1.00 83.94 100 ASP A O 1
ATOM 795 N N . ASP A 1 101 ? 9.524 -0.589 -12.027 1.00 82.75 101 ASP A N 1
ATOM 796 C CA . ASP A 1 101 ? 9.745 0.727 -12.638 1.00 82.75 101 ASP A CA 1
ATOM 797 C C . ASP A 1 101 ? 11.067 1.376 -12.178 1.00 82.75 101 ASP A C 1
ATOM 799 O O . ASP A 1 101 ? 11.718 2.081 -12.954 1.00 82.75 101 ASP A O 1
ATOM 803 N N . ALA A 1 102 ? 11.517 1.096 -10.949 1.00 78.44 102 ALA A N 1
ATOM 804 C CA . ALA A 1 102 ? 12.793 1.564 -10.397 1.00 78.44 102 ALA A CA 1
ATOM 805 C C . ALA A 1 102 ? 14.021 0.742 -10.853 1.00 78.44 102 ALA A C 1
ATOM 807 O O . ALA A 1 102 ? 15.147 1.023 -10.436 1.00 78.44 102 ALA A O 1
ATOM 808 N N . GLY A 1 103 ? 13.839 -0.261 -11.721 1.00 82.00 103 GLY A N 1
ATOM 809 C CA . GLY A 1 103 ? 14.926 -1.091 -12.260 1.00 82.00 103 GLY A CA 1
ATOM 810 C C . GLY A 1 103 ? 15.021 -2.501 -11.669 1.00 82.00 103 GLY A C 1
ATOM 811 O O . GLY A 1 103 ? 16.017 -3.191 -11.890 1.00 82.00 103 GLY A O 1
ATOM 812 N N . GLY A 1 104 ? 13.995 -2.945 -10.944 1.00 81.19 104 GLY A N 1
ATOM 813 C CA . GLY A 1 104 ? 13.800 -4.326 -10.499 1.00 81.19 104 GLY A CA 1
ATOM 814 C C . GLY A 1 104 ? 14.552 -4.718 -9.227 1.00 81.19 104 GLY A C 1
ATOM 815 O O . GLY A 1 104 ? 14.677 -5.911 -8.939 1.00 81.19 104 GLY A O 1
ATOM 816 N N . VAL A 1 105 ? 15.096 -3.756 -8.474 1.00 87.38 105 VAL A N 1
ATOM 817 C CA . VAL A 1 105 ? 15.912 -4.043 -7.286 1.00 87.38 105 VAL A CA 1
ATOM 818 C C . VAL A 1 105 ? 15.585 -3.086 -6.146 1.00 87.38 105 VAL A C 1
ATOM 820 O O . VAL A 1 105 ? 15.664 -1.875 -6.306 1.00 87.38 105 VAL A O 1
ATOM 823 N N . CYS A 1 106 ? 15.300 -3.651 -4.974 1.00 92.44 106 CYS A N 1
ATOM 824 C CA . CYS A 1 106 ? 15.181 -2.903 -3.728 1.00 92.44 106 CYS A CA 1
ATOM 825 C C . CYS A 1 106 ? 16.551 -2.466 -3.196 1.00 92.44 106 CYS A C 1
ATOM 827 O O . CYS A 1 106 ? 17.501 -3.262 -3.178 1.00 92.44 106 CYS A O 1
ATOM 829 N N . SER A 1 107 ? 16.648 -1.250 -2.667 1.00 94.06 107 SER A N 1
ATOM 830 C CA . SER A 1 107 ? 17.830 -0.805 -1.933 1.00 94.06 107 SER A CA 1
ATOM 831 C C . SER A 1 107 ? 17.989 -1.567 -0.604 1.00 94.06 107 SER A C 1
ATOM 833 O O . SER A 1 107 ? 17.016 -2.088 -0.044 1.00 94.06 107 SER A O 1
ATOM 835 N N . PRO A 1 108 ? 19.206 -1.625 -0.024 1.00 94.75 108 PRO A N 1
ATOM 836 C CA . PRO A 1 108 ? 19.405 -2.221 1.298 1.00 94.75 108 PRO A CA 1
ATOM 837 C C . PRO A 1 108 ? 18.529 -1.590 2.390 1.00 94.75 108 PRO A C 1
ATOM 839 O O . PRO A 1 108 ? 18.104 -2.289 3.308 1.00 94.75 108 PRO A O 1
ATOM 842 N N . TYR A 1 109 ? 18.248 -0.288 2.277 1.00 93.06 109 TYR A N 1
ATOM 843 C CA . TYR A 1 109 ? 17.380 0.440 3.198 1.00 93.06 109 TYR A CA 1
ATOM 844 C C . TYR A 1 109 ? 15.923 -0.031 3.106 1.00 93.06 109 TYR A C 1
ATOM 846 O O . TYR A 1 109 ? 15.313 -0.320 4.139 1.00 93.06 109 TYR A O 1
ATOM 854 N N . GLU A 1 110 ? 15.380 -0.171 1.892 1.00 94.56 110 GLU A N 1
ATOM 855 C CA . GLU A 1 110 ? 14.007 -0.651 1.688 1.00 94.56 110 GLU A CA 1
ATOM 856 C C . GLU A 1 110 ? 13.837 -2.080 2.202 1.00 94.56 110 GLU A C 1
ATOM 858 O O . GLU A 1 110 ? 12.883 -2.377 2.922 1.00 94.56 110 GLU A O 1
ATOM 863 N N . VAL A 1 111 ? 14.801 -2.958 1.897 1.00 94.94 111 VAL A N 1
ATOM 864 C CA . VAL A 1 111 ? 14.783 -4.354 2.353 1.00 94.94 111 VAL A CA 1
ATOM 865 C C . VAL A 1 111 ? 14.848 -4.444 3.877 1.00 94.94 111 VAL A C 1
ATOM 867 O O . VAL A 1 111 ? 14.088 -5.211 4.470 1.00 94.94 111 VAL A O 1
ATOM 870 N N . ASP A 1 112 ? 15.750 -3.703 4.526 1.00 95.50 112 ASP A N 1
ATOM 871 C CA . ASP A 1 112 ? 15.872 -3.731 5.988 1.00 95.50 112 ASP A CA 1
ATOM 872 C C . ASP A 1 112 ? 14.611 -3.181 6.661 1.00 95.50 112 ASP A C 1
ATOM 874 O O . ASP A 1 112 ? 14.078 -3.794 7.588 1.00 95.50 112 ASP A O 1
ATOM 878 N N . THR A 1 113 ? 14.072 -2.075 6.148 1.00 93.69 113 THR A N 1
ATOM 879 C CA . THR A 1 113 ? 12.855 -1.477 6.699 1.00 93.69 113 THR A CA 1
ATOM 880 C C . THR A 1 113 ? 11.651 -2.400 6.541 1.00 93.69 113 THR A C 1
ATOM 882 O O . THR A 1 113 ? 10.949 -2.661 7.519 1.00 93.69 113 THR A O 1
ATOM 885 N N . ALA A 1 114 ? 11.454 -2.977 5.354 1.00 93.88 114 ALA A N 1
ATOM 886 C CA . ALA A 1 114 ? 10.383 -3.934 5.104 1.00 93.88 114 ALA A CA 1
ATOM 887 C C . ALA A 1 114 ? 10.482 -5.166 6.021 1.00 93.88 114 ALA A C 1
ATOM 889 O O . ALA A 1 114 ? 9.484 -5.609 6.592 1.00 93.88 114 ALA A O 1
ATOM 890 N N . ARG A 1 115 ? 11.694 -5.699 6.234 1.00 93.69 115 ARG A N 1
ATOM 891 C CA . ARG A 1 115 ? 11.916 -6.819 7.165 1.00 93.69 115 ARG A CA 1
ATOM 892 C C . ARG A 1 115 ? 11.560 -6.464 8.601 1.00 93.69 115 ARG A C 1
ATOM 894 O O . ARG A 1 115 ? 10.976 -7.302 9.285 1.00 93.69 115 ARG A O 1
ATOM 901 N N . ARG A 1 116 ? 11.902 -5.257 9.062 1.00 92.06 116 ARG A N 1
ATOM 902 C CA . ARG A 1 116 ? 11.555 -4.799 10.415 1.00 92.06 116 ARG A CA 1
ATOM 903 C C . ARG A 1 116 ? 10.046 -4.699 10.597 1.00 92.06 116 ARG A C 1
ATOM 905 O O . ARG A 1 116 ? 9.544 -5.247 11.569 1.00 92.06 116 ARG A O 1
ATOM 912 N N . LEU A 1 117 ? 9.335 -4.107 9.636 1.00 90.06 117 LEU A N 1
ATOM 913 C CA . LEU A 1 117 ? 7.870 -4.020 9.659 1.00 90.06 117 LEU A CA 1
ATOM 914 C C . LEU A 1 117 ? 7.216 -5.408 9.745 1.00 90.06 117 LEU A C 1
ATOM 916 O O . LEU A 1 117 ? 6.372 -5.647 10.605 1.00 90.06 117 LEU A O 1
ATOM 920 N N . ILE A 1 118 ? 7.669 -6.357 8.919 1.00 88.81 118 ILE A N 1
ATOM 921 C CA . ILE A 1 118 ? 7.178 -7.745 8.944 1.00 88.81 118 ILE A CA 1
ATOM 922 C C . ILE A 1 118 ? 7.506 -8.437 10.278 1.00 88.81 118 ILE A C 1
ATOM 924 O O . ILE A 1 118 ? 6.727 -9.242 10.784 1.00 88.81 118 ILE A O 1
ATOM 928 N N . ALA A 1 119 ? 8.681 -8.188 10.855 1.00 87.50 119 ALA A N 1
ATOM 929 C CA . ALA A 1 119 ? 9.054 -8.788 12.132 1.00 87.50 119 ALA A CA 1
ATOM 930 C C . ALA A 1 119 ? 8.212 -8.232 13.292 1.00 87.50 119 ALA A C 1
ATOM 932 O O . ALA A 1 119 ? 7.759 -8.999 14.140 1.00 87.50 119 ALA A O 1
ATOM 933 N N . GLU A 1 120 ? 7.977 -6.919 13.307 1.00 85.31 120 GLU A N 1
ATOM 934 C CA . GLU A 1 120 ? 7.188 -6.219 14.325 1.00 85.31 120 GLU A CA 1
ATOM 935 C C . GLU A 1 120 ? 5.726 -6.681 14.327 1.00 85.31 120 GLU A C 1
ATOM 937 O O . GLU A 1 120 ? 5.188 -6.970 15.398 1.00 85.31 120 GLU A O 1
ATOM 942 N N . SER A 1 121 ? 5.125 -6.877 13.148 1.00 80.69 121 SER A N 1
ATOM 943 C CA . SER A 1 121 ? 3.754 -7.391 13.025 1.00 80.69 121 SER A CA 1
ATOM 944 C C . SER A 1 121 ? 3.598 -8.797 13.622 1.00 80.69 121 SER A C 1
ATOM 946 O O . SER A 1 121 ? 2.586 -9.121 14.235 1.00 80.69 121 SER A O 1
ATOM 948 N N . ASN A 1 122 ? 4.619 -9.649 13.481 1.00 72.62 122 ASN A N 1
ATOM 949 C CA . ASN A 1 122 ? 4.610 -11.013 14.015 1.00 72.62 122 ASN A CA 1
ATOM 950 C C . ASN A 1 122 ? 4.905 -11.069 15.525 1.00 72.62 122 ASN A C 1
ATOM 952 O O . ASN A 1 122 ? 4.660 -12.096 16.161 1.00 72.62 122 ASN A O 1
ATOM 956 N N . ALA A 1 123 ? 5.462 -9.998 16.095 1.00 65.94 123 ALA A N 1
ATOM 957 C CA . ALA A 1 123 ? 5.810 -9.908 17.510 1.00 65.94 123 ALA A CA 1
ATOM 958 C C . ALA A 1 123 ? 4.677 -9.330 18.379 1.00 65.94 123 ALA A C 1
ATOM 960 O O . ALA A 1 123 ? 4.708 -9.496 19.602 1.00 65.94 123 ALA A O 1
ATOM 961 N N . ALA A 1 124 ? 3.680 -8.665 17.784 1.00 56.62 124 ALA A N 1
ATOM 962 C CA . ALA A 1 124 ? 2.552 -8.104 18.518 1.00 56.62 124 ALA A CA 1
ATOM 963 C C . ALA A 1 124 ? 1.650 -9.227 19.084 1.00 56.62 124 ALA A C 1
ATOM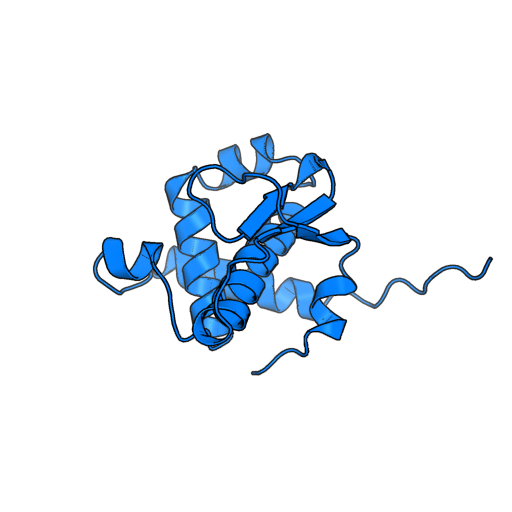 965 O O . ALA A 1 124 ? 1.126 -10.047 18.325 1.00 56.62 124 ALA A O 1
ATOM 966 N N . PRO A 1 125 ? 1.432 -9.313 20.414 1.00 46.28 125 PRO A N 1
ATOM 967 C CA . PRO A 1 125 ? 0.484 -10.269 20.967 1.00 46.28 125 PRO A CA 1
ATOM 968 C C . PRO A 1 125 ? -0.930 -9.896 20.520 1.00 46.28 125 PRO A C 1
ATOM 970 O O . PRO A 1 125 ? -1.325 -8.735 20.612 1.00 46.28 125 PRO A O 1
ATOM 973 N N . SER A 1 126 ? -1.710 -10.894 20.090 1.00 43.47 126 SER A N 1
ATOM 974 C CA . SER A 1 126 ? -3.131 -10.739 19.775 1.00 43.47 126 SER A CA 1
ATOM 975 C C . SER A 1 126 ? -3.829 -10.015 20.927 1.00 43.47 126 SER A C 1
ATOM 977 O O . SER A 1 126 ? -4.024 -10.597 22.002 1.00 43.47 126 SER A O 1
ATOM 979 N N . VAL A 1 127 ? -4.197 -8.749 20.735 1.00 43.28 127 VAL A N 1
ATOM 980 C CA . VAL A 1 127 ? -5.077 -8.064 21.675 1.00 43.28 127 VAL A CA 1
ATOM 981 C C . VAL A 1 127 ? -6.370 -8.867 21.668 1.00 43.28 127 VAL A C 1
ATOM 983 O O . VAL A 1 127 ? -7.062 -8.950 20.655 1.00 43.28 127 VAL A O 1
ATOM 986 N N . LYS A 1 128 ? -6.638 -9.559 22.781 1.00 38.38 128 LYS A N 1
ATOM 987 C CA . LYS A 1 128 ? -7.877 -10.304 22.988 1.00 38.38 128 LYS A CA 1
ATOM 988 C C . LYS A 1 128 ? -9.024 -9.353 22.673 1.00 38.38 128 LYS A C 1
ATOM 990 O O . LYS A 1 128 ? -9.163 -8.332 23.342 1.00 38.38 128 LYS A O 1
ATOM 995 N N . ALA A 1 129 ? -9.825 -9.699 21.669 1.00 38.09 129 ALA A N 1
ATOM 996 C CA . ALA A 1 129 ? -11.117 -9.079 21.454 1.00 38.09 129 ALA A CA 1
ATOM 997 C C . ALA A 1 129 ? -11.862 -9.092 22.796 1.00 38.09 129 ALA A C 1
ATOM 999 O O . ALA A 1 129 ? -12.141 -10.161 23.347 1.00 38.09 129 ALA A O 1
ATOM 1000 N N . SER A 1 130 ? -12.102 -7.909 23.363 1.00 38.19 130 SER A N 1
ATOM 1001 C CA . SER A 1 130 ? -12.963 -7.774 24.531 1.00 38.19 130 SER A CA 1
ATOM 1002 C C . SER A 1 130 ? -14.334 -8.312 24.158 1.00 38.19 130 SER A C 1
ATOM 1004 O O . SER A 1 130 ? -14.989 -7.784 23.259 1.00 38.19 130 SER A O 1
ATOM 1006 N N . ALA A 1 131 ? -14.742 -9.371 24.853 1.00 38.50 131 ALA A N 1
ATOM 1007 C CA . ALA A 1 131 ? -16.108 -9.855 24.847 1.00 38.50 131 ALA A CA 1
ATOM 1008 C C . ALA A 1 131 ? -17.052 -8.692 25.195 1.00 38.50 131 ALA A C 1
ATOM 1010 O O . ALA A 1 131 ? -16.856 -8.009 26.204 1.00 38.50 131 ALA A O 1
ATOM 1011 N N . ARG A 1 132 ? -18.046 -8.468 24.336 1.00 37.31 132 ARG A N 1
ATOM 1012 C CA . ARG A 1 132 ? -19.301 -7.813 24.700 1.00 37.31 132 ARG A CA 1
ATOM 1013 C C . ARG A 1 132 ? -20.372 -8.882 24.801 1.00 37.31 132 ARG A C 1
ATOM 1015 O O . ARG A 1 132 ? -20.332 -9.803 23.955 1.00 37.31 132 ARG A O 1
#

Foldseek 3Di:
DADDPVLLCLLQAAEDEDCDDPDPDQWDQQLLRSYIYGYPPDDPLCVLLRSQLNSLLNLLCVVQDSDVVSSCVVQPPLLSLLLSLLLSVVNPRPDRVSCVVVPNDRDPVSNVVSVVSVVVSVPDPRPPDDDD

Secondary structure (DSSP, 8-state):
----HHHHTTSS-EEEEE-S--TT-SEEEETTTTEEEEETT--HHHHHHHHHHHHHHHHHHHHH-S-HHHHHHHH-HHHHHHHHHHHHHHTT-S--HHHHHTTS---HHHHHHHHHHHHHHHHS--------

Radius of gyration: 14.26 Å; chains: 1; bounding box: 39×30×38 Å

Sequence (132 aa):
MKQRLDELGRDGYDWIITSNALGENRGRADIDNRIVRIRTTVGCDYMSSVVTHEWVHVQQGHRYGDDLGRTYDAFGAHELEMVADCGSMLLGSPKHPYVDDAGGVCSPYEVDTARRLIAESNAAPSVKASAR

pLDDT: mean 81.67, std 15.98, range [37.31, 95.5]